Protein AF-A0A0N1IN33-F1 (afdb_monomer_lite)

InterPro domains:
  IPR000092 Polyprenyl synthetase-like [PF00348] (84-139)
  IPR008949 Isoprenoid synthase domain superfamily [G3DSA:1.10.600.10] (48-143)
  IPR008949 Isoprenoid synthase domain superfamily [SSF48576] (53-136)
  IPR039702 Farnesyl pyrophosphate synthase-like [PTHR11525] (53-140)

Organism: Papilio xuthus (NCBI:txid66420)

Structure (mmCIF, N/CA/C/O backbone):
data_AF-A0A0N1IN33-F1
#
_entry.id   AF-A0A0N1IN33-F1
#
loop_
_atom_site.group_PDB
_atom_site.id
_atom_site.type_symbol
_atom_site.label_atom_id
_atom_site.label_alt_id
_atom_site.label_comp_id
_atom_site.label_asym_id
_atom_site.label_entity_id
_atom_site.label_seq_id
_atom_site.pdbx_PDB_ins_code
_atom_site.Cartn_x
_atom_site.Cartn_y
_atom_site.Cartn_z
_atom_site.occupancy
_atom_site.B_iso_or_equiv
_atom_site.auth_seq_id
_atom_site.auth_comp_id
_atom_site.auth_asym_id
_atom_site.auth_atom_id
_atom_site.pdbx_PDB_model_num
ATOM 1 N N . MET A 1 1 ? 38.977 -28.117 71.610 1.00 34.47 1 MET A N 1
ATOM 2 C CA . MET A 1 1 ? 39.255 -28.627 70.255 1.00 34.47 1 MET A CA 1
ATOM 3 C C . MET A 1 1 ? 38.906 -27.525 69.266 1.00 34.47 1 MET A C 1
ATOM 5 O O . MET A 1 1 ? 37.732 -27.219 69.157 1.00 34.47 1 MET A O 1
ATOM 9 N N . ALA A 1 2 ? 39.938 -26.942 68.634 1.00 36.09 2 ALA A N 1
ATOM 10 C CA . ALA A 1 2 ? 39.907 -26.024 67.476 1.00 36.09 2 ALA A CA 1
ATOM 11 C C . ALA A 1 2 ? 39.124 -24.677 67.644 1.00 36.09 2 ALA A C 1
ATOM 13 O O . ALA A 1 2 ? 38.499 -24.480 68.678 1.00 36.09 2 ALA A O 1
ATOM 14 N N . PRO A 1 3 ? 39.279 -23.680 66.742 1.00 41.66 3 PRO A N 1
ATOM 15 C CA . PRO A 1 3 ? 40.017 -22.417 66.960 1.00 41.66 3 PRO A CA 1
ATOM 16 C C . PRO A 1 3 ? 39.089 -21.168 66.984 1.00 41.66 3 PRO A C 1
ATOM 18 O O . PRO A 1 3 ? 37.916 -21.269 66.648 1.00 41.66 3 PRO A O 1
ATOM 21 N N . ARG A 1 4 ? 39.478 -20.007 67.553 1.00 31.31 4 ARG A N 1
ATOM 22 C CA . ARG A 1 4 ? 40.171 -18.843 66.917 1.00 31.31 4 ARG A CA 1
ATOM 23 C C . ARG A 1 4 ? 39.672 -18.546 65.492 1.00 31.31 4 ARG A C 1
ATOM 25 O O . ARG A 1 4 ? 39.694 -19.434 64.656 1.00 31.31 4 ARG A O 1
ATOM 32 N N . LEU A 1 5 ? 39.173 -17.361 65.158 1.00 42.16 5 LEU A N 1
ATOM 33 C CA . LEU A 1 5 ? 39.830 -16.052 64.958 1.00 42.16 5 LEU A CA 1
ATOM 34 C C . LEU A 1 5 ? 38.696 -15.131 64.427 1.00 42.16 5 LEU A C 1
ATOM 36 O O . LEU A 1 5 ? 37.788 -15.637 63.781 1.00 42.16 5 LEU A O 1
ATOM 40 N N . ASP A 1 6 ? 38.643 -13.815 64.547 1.00 33.38 6 ASP A N 1
ATOM 41 C CA . ASP A 1 6 ? 39.402 -12.815 65.272 1.00 33.38 6 ASP A CA 1
ATOM 42 C C . ASP A 1 6 ? 38.531 -11.542 65.308 1.00 33.38 6 ASP A C 1
ATOM 44 O O . ASP A 1 6 ? 37.682 -11.339 64.442 1.00 33.38 6 ASP A O 1
ATOM 48 N N . GLN A 1 7 ? 38.771 -10.746 66.345 1.00 39.41 7 GLN A N 1
ATOM 49 C CA . GLN A 1 7 ? 38.707 -9.281 66.456 1.00 39.41 7 GLN A CA 1
ATOM 50 C C 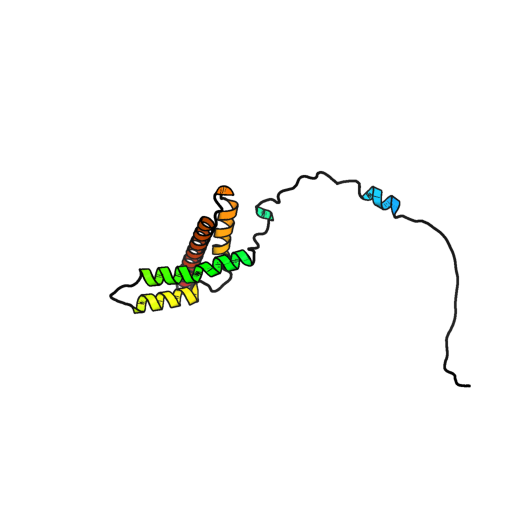. GLN A 1 7 ? 37.720 -8.469 65.592 1.00 39.41 7 GLN A C 1
ATOM 52 O O . GLN A 1 7 ? 37.784 -8.448 64.373 1.00 39.41 7 GLN A O 1
ATOM 57 N N . SER A 1 8 ? 36.780 -7.750 66.222 1.00 31.97 8 SER A N 1
ATOM 58 C CA . SER A 1 8 ? 36.942 -6.422 66.878 1.00 31.97 8 SER A CA 1
ATOM 59 C C . SER A 1 8 ? 36.476 -5.324 65.899 1.00 31.97 8 SER A C 1
ATOM 61 O O . SER A 1 8 ? 36.811 -5.371 64.728 1.00 31.97 8 SER A O 1
ATOM 63 N N . ALA A 1 9 ? 35.655 -4.335 66.249 1.00 30.50 9 ALA A N 1
ATOM 64 C CA . ALA A 1 9 ? 35.652 -3.572 67.485 1.00 30.50 9 ALA A CA 1
ATOM 65 C C . ALA A 1 9 ? 34.313 -2.835 67.725 1.00 30.50 9 ALA A C 1
ATOM 67 O O . ALA A 1 9 ? 33.642 -2.441 66.778 1.00 30.50 9 ALA A O 1
ATOM 68 N N . ASN A 1 10 ? 34.030 -2.605 69.018 1.00 27.67 10 ASN A N 1
ATOM 69 C CA . ASN A 1 10 ? 33.310 -1.481 69.656 1.00 27.67 10 ASN A CA 1
ATOM 70 C C . ASN A 1 10 ? 31.916 -1.062 69.132 1.00 27.67 10 ASN A C 1
ATOM 72 O O . ASN A 1 10 ? 31.782 -0.550 68.031 1.00 27.67 10 ASN A O 1
ATOM 76 N N . LYS A 1 11 ? 30.833 -1.305 69.903 1.00 30.52 11 LYS A N 1
ATOM 77 C CA . LYS A 1 11 ? 30.256 -0.445 70.990 1.00 30.52 11 LYS A CA 1
ATOM 78 C C . LYS A 1 11 ? 29.832 0.943 70.466 1.00 30.52 11 LYS A C 1
ATOM 80 O O . LYS A 1 11 ? 30.686 1.647 69.954 1.00 30.52 11 LYS A O 1
ATOM 85 N N . SER A 1 12 ? 28.607 1.471 70.607 1.00 27.78 12 SER A N 1
ATOM 86 C CA . SER A 1 12 ? 27.429 1.276 71.502 1.00 27.78 12 SER A CA 1
ATOM 87 C C . SER A 1 12 ? 26.426 2.449 71.202 1.00 27.78 12 SER A C 1
ATOM 89 O O . SER A 1 12 ? 26.821 3.314 70.422 1.00 27.78 12 SER A O 1
ATOM 91 N N . PRO A 1 13 ? 25.290 2.703 71.905 1.00 41.00 13 PRO A N 1
ATOM 92 C CA . PRO A 1 13 ? 24.120 1.874 72.285 1.00 41.00 13 PRO A CA 1
ATOM 93 C C . PRO A 1 13 ? 22.713 2.574 72.137 1.00 41.00 13 PRO A C 1
ATOM 95 O O . PRO A 1 13 ? 22.640 3.761 71.840 1.00 41.00 13 PRO A O 1
ATOM 98 N N . GLN A 1 14 ? 21.641 1.818 72.484 1.00 25.81 14 GLN A N 1
ATOM 99 C CA . GLN A 1 14 ? 20.327 2.191 73.111 1.00 25.81 14 GLN A CA 1
ATOM 100 C C . GLN A 1 14 ? 19.181 2.819 72.259 1.00 25.81 14 GLN A C 1
ATOM 102 O O . GLN A 1 14 ? 19.384 3.834 71.608 1.00 25.81 14 GLN A O 1
ATOM 107 N N . ASN A 1 15 ? 18.016 2.142 72.096 1.00 28.22 15 ASN A N 1
ATOM 108 C CA . ASN A 1 15 ? 16.780 2.091 72.952 1.00 28.22 15 ASN A CA 1
ATOM 109 C C . ASN A 1 15 ? 15.976 3.425 72.917 1.00 28.22 15 ASN A C 1
ATOM 111 O O . ASN A 1 15 ? 16.599 4.468 73.034 1.00 28.22 15 ASN A O 1
ATOM 115 N N . ASP A 1 16 ? 14.645 3.572 72.782 1.00 30.94 16 ASP A N 1
ATOM 116 C CA . ASP A 1 16 ? 13.439 2.732 72.930 1.00 30.94 16 ASP A CA 1
ATOM 117 C C . ASP A 1 16 ? 12.193 3.433 72.280 1.00 30.94 16 ASP A C 1
ATOM 119 O O . ASP A 1 16 ? 12.162 4.656 72.175 1.00 30.94 16 ASP A O 1
ATOM 123 N N . GLU A 1 17 ? 11.165 2.639 71.921 1.00 36.12 17 GLU A N 1
ATOM 124 C CA . GLU A 1 17 ? 9.692 2.850 72.061 1.00 36.12 17 GLU A CA 1
ATOM 125 C C . GLU A 1 17 ? 8.825 3.918 71.290 1.00 36.12 17 GLU A C 1
ATOM 127 O O . GLU A 1 17 ? 9.061 5.121 71.295 1.00 36.12 17 GLU A O 1
ATOM 132 N N . ILE A 1 18 ? 7.677 3.405 70.783 1.00 43.12 18 ILE A N 1
ATOM 133 C CA . ILE A 1 18 ? 6.299 3.965 70.600 1.00 43.12 18 ILE A CA 1
ATOM 134 C C . ILE A 1 18 ? 5.964 4.974 69.470 1.00 43.12 18 ILE A C 1
ATOM 136 O O . ILE A 1 18 ? 6.418 6.112 69.428 1.00 43.12 18 ILE A O 1
ATOM 140 N N . GLY A 1 19 ? 4.944 4.616 68.664 1.00 38.03 19 GLY A N 1
ATOM 141 C CA . GLY A 1 19 ? 3.979 5.582 68.109 1.00 38.03 19 GLY A CA 1
ATOM 142 C C . GLY A 1 19 ? 3.385 5.208 66.747 1.00 38.03 19 GLY A C 1
ATOM 143 O O . GLY A 1 19 ? 4.058 5.338 65.734 1.00 38.03 19 GLY A O 1
ATOM 144 N N . LEU A 1 20 ? 2.106 4.811 66.705 1.00 55.91 20 LEU A N 1
ATOM 145 C CA . LEU A 1 20 ? 1.280 4.629 65.497 1.00 55.91 20 LEU A CA 1
ATOM 146 C C . LEU A 1 20 ? 1.144 5.957 64.709 1.00 55.91 20 LEU A C 1
ATOM 148 O O . LEU A 1 20 ? 0.482 6.863 65.219 1.00 55.91 20 LEU A O 1
ATOM 152 N N . PRO A 1 21 ? 1.686 6.122 63.475 1.00 51.44 21 PRO A N 1
ATOM 153 C CA . PRO A 1 21 ? 1.626 7.422 62.813 1.00 51.44 21 PRO A CA 1
ATOM 154 C C . PRO A 1 21 ? 1.114 7.399 61.355 1.00 51.44 21 PRO A C 1
ATOM 156 O O . PRO A 1 21 ? 1.539 6.635 60.488 1.00 51.44 21 PRO A O 1
ATOM 159 N N . LYS A 1 22 ? 0.273 8.395 61.051 1.00 52.34 22 LYS A N 1
ATOM 160 C CA . LYS A 1 22 ? 0.189 9.125 59.765 1.00 52.34 22 LYS A CA 1
ATOM 161 C C . LYS A 1 22 ? -0.403 8.423 58.530 1.00 52.34 22 LYS A C 1
ATOM 163 O O . LYS A 1 22 ? -0.773 9.136 57.595 1.00 52.34 22 LYS A O 1
ATOM 168 N N . LYS A 1 23 ? -0.548 7.092 58.480 1.00 53.16 23 LYS A N 1
ATOM 169 C CA . LYS A 1 23 ? -1.107 6.415 57.282 1.00 53.16 23 LYS A CA 1
ATOM 170 C C . LYS A 1 23 ? -2.605 6.680 57.056 1.00 53.16 23 LYS A C 1
ATOM 172 O O . LYS A 1 23 ? -2.998 6.907 55.917 1.00 53.16 23 LYS A O 1
ATOM 177 N N . LEU A 1 24 ? -3.418 6.730 58.112 1.00 51.94 24 LEU A N 1
ATOM 178 C CA . LEU A 1 24 ? -4.875 6.922 57.998 1.00 51.94 24 LEU A CA 1
ATOM 179 C C . LEU A 1 24 ? -5.272 8.341 57.560 1.00 51.94 24 LEU A C 1
ATOM 181 O O . LEU A 1 24 ? -6.134 8.506 56.705 1.00 51.94 24 LEU A O 1
ATOM 185 N N . LEU A 1 25 ? -4.571 9.370 58.042 1.00 53.75 25 LEU A N 1
ATOM 186 C CA . LEU A 1 25 ? -4.815 10.762 57.635 1.00 53.75 25 LEU A CA 1
ATOM 187 C C . LEU A 1 25 ? -4.423 11.033 56.173 1.00 53.75 25 LEU A C 1
ATOM 189 O O . LEU A 1 25 ? -4.998 11.907 55.526 1.00 53.75 25 LEU A O 1
ATOM 193 N N . LYS A 1 26 ? -3.479 10.261 55.612 1.00 51.28 26 LYS A N 1
ATOM 194 C CA . LYS A 1 26 ? -3.148 10.360 54.184 1.00 51.28 26 LYS A CA 1
ATOM 195 C C . LYS A 1 26 ? -4.296 9.898 53.287 1.00 51.28 26 LYS A C 1
ATOM 197 O O . LYS A 1 26 ? -4.400 10.434 52.191 1.00 51.28 26 LYS A O 1
ATOM 202 N N . LEU A 1 27 ? -5.173 8.996 53.739 1.00 55.56 27 LEU A N 1
ATOM 203 C CA . LEU A 1 27 ? -6.301 8.508 52.935 1.00 55.56 27 LEU A CA 1
ATOM 204 C C . LEU A 1 27 ? -7.388 9.573 52.720 1.00 55.56 27 LEU A C 1
ATOM 206 O O . LEU A 1 27 ? -7.991 9.606 51.655 1.00 55.56 27 LEU A O 1
ATOM 210 N N . GLN A 1 28 ? -7.579 10.523 53.644 1.00 49.72 28 GLN A N 1
ATOM 211 C CA . GLN A 1 28 ? -8.505 11.644 53.410 1.00 49.72 28 GLN A CA 1
ATOM 212 C C . GLN A 1 28 ? -8.010 12.626 52.338 1.00 49.72 28 GLN A C 1
ATOM 214 O O . GLN A 1 28 ? -8.819 13.268 51.668 1.00 49.72 28 GLN A O 1
ATOM 219 N N . LYS A 1 29 ? -6.690 12.713 52.115 1.00 51.66 29 LYS A N 1
ATOM 220 C CA . LYS A 1 29 ? -6.122 13.518 51.021 1.00 51.66 29 LYS A CA 1
ATOM 221 C C . LYS A 1 29 ? -6.399 12.906 49.637 1.00 51.66 29 LYS A C 1
ATOM 223 O O . LYS A 1 29 ? -6.259 13.608 48.644 1.00 51.66 29 LYS A O 1
ATOM 228 N N . TYR A 1 30 ? -6.837 11.643 49.584 1.00 52.75 30 TYR A N 1
ATOM 229 C CA . TYR A 1 30 ? -7.236 10.937 48.361 1.00 52.75 30 TYR A CA 1
ATOM 230 C C . TYR A 1 30 ? -8.718 11.113 47.984 1.00 52.75 30 TYR A C 1
ATOM 232 O O . TYR A 1 30 ? -9.143 10.557 46.979 1.00 52.75 30 TYR A O 1
ATOM 240 N N . HIS A 1 31 ? -9.511 11.896 48.729 1.00 50.78 31 HIS A N 1
ATOM 241 C CA . HIS A 1 31 ? -10.956 12.018 48.474 1.00 50.78 31 HIS A CA 1
ATOM 242 C C . HIS A 1 31 ? -11.403 13.366 47.874 1.00 50.78 31 HIS A C 1
ATOM 244 O O . HIS A 1 31 ? -12.576 13.736 47.947 1.00 50.78 31 HIS A O 1
ATOM 250 N N . ARG A 1 32 ? -10.493 14.126 47.256 1.00 55.03 32 ARG A N 1
ATOM 251 C CA . ARG A 1 32 ? -10.864 15.275 46.416 1.00 55.03 32 ARG A CA 1
ATOM 252 C C . ARG A 1 32 ? -10.287 15.084 45.017 1.00 55.03 32 ARG A C 1
ATOM 254 O O . ARG A 1 32 ? -9.080 14.946 44.878 1.00 55.03 32 ARG A O 1
ATOM 261 N N . PHE A 1 33 ? -11.186 15.100 44.029 1.00 56.00 33 PHE A N 1
ATOM 262 C CA . PHE A 1 33 ? -10.986 14.927 42.581 1.00 56.00 33 PHE A CA 1
ATOM 263 C C . PHE A 1 33 ? -11.021 13.491 42.028 1.00 56.00 33 PHE A C 1
ATOM 265 O O . PHE A 1 33 ? -10.323 13.167 41.076 1.00 56.00 33 PHE A O 1
ATOM 272 N N . LEU A 1 34 ? -11.938 12.659 42.528 1.00 55.56 34 LEU A N 1
ATOM 273 C CA . LEU A 1 34 ? -12.619 11.674 41.678 1.00 55.56 34 LEU A CA 1
ATOM 274 C C . LEU A 1 34 ? -13.857 12.335 41.057 1.00 55.56 34 LEU A C 1
ATOM 276 O O . LEU A 1 34 ? -14.992 12.017 41.401 1.00 55.56 34 LEU A O 1
ATOM 280 N N . SER A 1 35 ? -13.636 13.299 40.162 1.00 50.34 35 SER A N 1
ATOM 281 C CA . SER A 1 35 ? -14.697 13.735 39.256 1.00 50.34 35 SER A CA 1
ATOM 282 C C . SER A 1 35 ? -14.765 12.733 38.105 1.00 50.34 35 SER A C 1
ATOM 284 O O . SER A 1 35 ? -13.936 12.772 37.202 1.00 50.34 35 SER A O 1
ATOM 286 N N . THR A 1 36 ? -15.762 11.842 38.164 1.00 51.62 36 THR A N 1
ATOM 287 C CA . THR A 1 36 ? -16.446 11.218 37.007 1.00 51.62 36 THR A CA 1
ATOM 288 C C . THR A 1 36 ? -15.539 10.437 36.036 1.00 51.62 36 THR A C 1
ATOM 290 O O . THR A 1 36 ? -15.011 11.002 35.086 1.00 51.62 36 THR A O 1
ATOM 293 N N . LEU A 1 37 ? -15.306 9.125 36.167 1.00 47.59 37 LEU A N 1
ATOM 294 C CA . LEU A 1 37 ? -16.203 8.033 35.718 1.00 47.59 37 LEU A CA 1
ATOM 295 C C . LEU A 1 37 ? -17.042 8.299 34.447 1.00 47.59 37 LEU A C 1
ATOM 297 O O . LEU A 1 37 ? -18.080 7.680 34.242 1.00 47.59 37 LEU A O 1
ATOM 301 N N . THR A 1 38 ? -16.577 9.159 33.545 1.00 50.53 38 THR A N 1
ATOM 302 C CA . THR A 1 38 ? -16.896 8.988 32.125 1.00 50.53 38 THR A CA 1
ATOM 303 C C . THR A 1 38 ? -15.850 8.035 31.549 1.00 50.53 38 THR A C 1
ATOM 305 O O . THR A 1 38 ? -14.658 8.253 31.783 1.00 50.53 38 THR A O 1
ATOM 308 N N . PRO A 1 39 ? -16.214 6.983 30.793 1.00 48.03 39 PRO A N 1
ATOM 309 C CA . PRO A 1 39 ? -15.281 6.444 29.822 1.00 48.03 39 PRO A CA 1
ATOM 310 C C . PRO A 1 39 ? -15.039 7.582 28.831 1.00 48.03 39 PRO A C 1
ATOM 312 O O . PRO A 1 39 ? -15.774 7.742 27.860 1.00 48.03 39 PRO A O 1
ATOM 315 N N . GLN A 1 40 ? -14.057 8.442 29.116 1.00 48.00 40 GLN A N 1
ATOM 316 C CA . GLN A 1 40 ? -13.525 9.362 28.130 1.00 48.00 40 GLN A CA 1
ATOM 317 C C . GLN A 1 40 ? -12.912 8.473 27.062 1.00 48.00 40 GLN A C 1
ATOM 319 O O . GLN A 1 40 ? -11.769 8.025 27.143 1.00 48.00 40 GLN A O 1
ATOM 324 N N . GLN A 1 41 ? -13.735 8.154 26.073 1.00 51.38 41 GLN A N 1
ATOM 325 C CA . GLN A 1 41 ? -13.295 7.732 24.770 1.00 51.38 41 GLN A CA 1
ATOM 326 C C . GLN A 1 41 ? -12.260 8.782 24.369 1.00 51.38 41 GLN A C 1
ATOM 328 O O . GLN A 1 41 ? -12.618 9.935 24.133 1.00 51.38 41 GLN A O 1
ATOM 333 N N . MET A 1 42 ? -10.972 8.421 24.460 1.00 48.50 42 MET A N 1
ATOM 334 C CA . MET A 1 42 ? -9.886 9.362 24.191 1.00 48.50 42 MET A CA 1
ATOM 335 C C . MET A 1 42 ? -10.203 10.101 22.889 1.00 48.50 42 MET A C 1
ATOM 337 O O . MET A 1 42 ? -10.600 9.419 21.932 1.00 48.50 42 MET A O 1
ATOM 341 N N . PRO A 1 43 ? -10.046 11.439 22.838 1.00 53.78 43 PRO A N 1
ATOM 342 C CA . PRO A 1 43 ? -10.253 12.192 21.611 1.00 53.78 43 PRO A CA 1
ATOM 343 C C . PRO A 1 43 ? -9.535 11.477 20.471 1.00 53.78 43 PRO A C 1
ATOM 345 O O . PRO A 1 43 ? -8.397 11.038 20.645 1.00 53.78 43 PRO A O 1
ATOM 348 N N . LEU A 1 44 ? -10.190 11.327 19.320 1.00 56.19 44 LEU A N 1
ATOM 349 C CA . LEU A 1 44 ? -9.648 10.615 18.155 1.00 56.19 44 LEU A CA 1
ATOM 350 C C . LEU A 1 44 ? -8.212 11.068 17.809 1.00 56.19 44 LEU A C 1
ATOM 352 O O . LEU A 1 44 ? -7.383 10.245 17.438 1.00 56.19 44 LEU A O 1
ATOM 356 N N . ALA A 1 45 ? -7.894 12.346 18.043 1.00 53.19 45 ALA A N 1
ATOM 357 C CA . ALA A 1 45 ? -6.566 12.938 17.864 1.00 53.19 45 ALA A CA 1
ATOM 358 C C . ALA A 1 45 ? -5.495 12.482 18.884 1.00 53.19 45 ALA A C 1
ATOM 360 O O . ALA A 1 45 ? -4.305 12.518 18.583 1.00 53.19 45 ALA A O 1
ATOM 361 N N . ALA A 1 46 ? -5.894 12.046 20.082 1.00 52.56 46 ALA A N 1
ATOM 362 C CA . ALA A 1 46 ? -5.007 11.631 21.174 1.00 52.56 46 ALA A CA 1
ATOM 363 C C . ALA A 1 46 ? -4.743 10.113 21.211 1.00 52.56 46 ALA A C 1
ATOM 365 O O . ALA A 1 46 ? -3.859 9.666 21.938 1.00 52.56 46 ALA A O 1
ATOM 366 N N . ARG A 1 47 ? -5.460 9.311 20.407 1.00 59.62 47 ARG A N 1
ATOM 367 C CA . ARG A 1 47 ? -5.340 7.835 20.360 1.00 59.62 47 ARG A CA 1
ATOM 368 C C . ARG A 1 47 ? -4.024 7.302 19.778 1.00 59.62 47 ARG A C 1
ATOM 370 O O . ARG A 1 47 ? -3.852 6.095 19.671 1.00 59.62 47 ARG A O 1
ATOM 377 N N . GLY A 1 48 ? -3.075 8.183 19.480 1.00 54.91 48 GLY A N 1
ATOM 378 C CA . GLY A 1 48 ? -1.769 7.818 18.963 1.00 54.91 48 GLY A CA 1
ATOM 379 C C . GLY A 1 48 ? -1.830 7.572 17.463 1.00 54.91 48 GLY A C 1
ATOM 380 O O . GLY A 1 48 ? -2.354 6.572 16.991 1.00 54.91 48 GLY A O 1
ATOM 381 N N . LEU A 1 49 ? -1.159 8.439 16.711 1.00 56.72 49 LEU A N 1
ATOM 382 C CA . LEU A 1 49 ? -0.766 8.216 15.313 1.00 56.72 49 LEU A CA 1
ATOM 383 C C . LEU A 1 49 ? 0.222 7.034 15.157 1.00 56.72 49 LEU A C 1
ATOM 385 O O . LEU A 1 49 ? 0.845 6.861 14.111 1.00 56.72 49 LEU A O 1
ATOM 389 N N . ALA A 1 50 ? 0.421 6.245 16.215 1.00 62.28 50 ALA A N 1
ATOM 390 C CA . ALA A 1 50 ? 1.282 5.085 16.230 1.00 62.28 50 ALA A CA 1
ATOM 391 C C . ALA A 1 50 ? 0.572 3.950 15.494 1.00 62.28 50 ALA A C 1
ATOM 393 O O . ALA A 1 50 ? -0.250 3.222 16.048 1.00 62.28 50 ALA A O 1
ATOM 394 N N . VAL A 1 51 ? 0.910 3.811 14.218 1.00 70.56 51 VAL A N 1
ATOM 395 C CA . VAL A 1 51 ? 0.529 2.659 13.407 1.00 70.56 51 VAL A CA 1
ATOM 396 C C . VAL A 1 51 ? 0.995 1.396 14.130 1.00 70.56 51 VAL A C 1
ATOM 398 O O . VAL A 1 51 ? 2.180 1.258 14.451 1.00 70.56 51 VAL A O 1
ATOM 401 N N . SER A 1 52 ? 0.072 0.473 14.408 1.00 82.94 52 SER A N 1
ATOM 402 C CA . SER A 1 52 ? 0.442 -0.791 15.040 1.00 82.94 52 SER A CA 1
ATOM 403 C C . SER A 1 52 ? 1.356 -1.600 14.115 1.00 82.94 52 SER A C 1
ATOM 405 O O . SER A 1 52 ? 1.311 -1.480 12.886 1.00 82.94 52 SER A O 1
ATOM 407 N N . LYS A 1 53 ? 2.196 -2.464 14.693 1.00 83.88 53 LYS A N 1
ATOM 408 C CA . LYS A 1 53 ? 3.080 -3.326 13.893 1.00 83.88 53 LYS A CA 1
ATOM 409 C C . LYS A 1 53 ? 2.289 -4.213 12.925 1.00 83.88 53 LYS A C 1
ATOM 411 O O . LYS 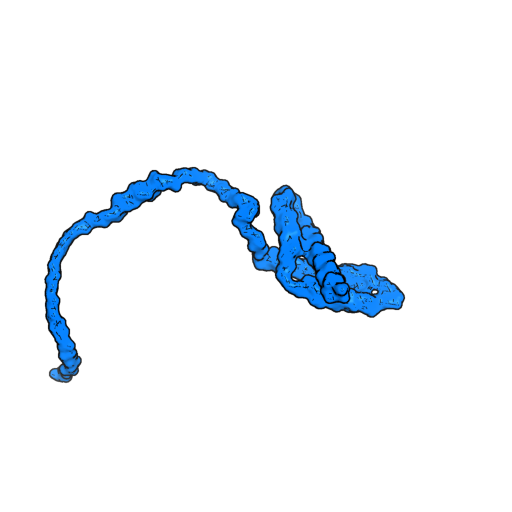A 1 53 ? 2.773 -4.482 11.832 1.00 83.88 53 LYS A O 1
ATOM 416 N N . ASP A 1 54 ? 1.079 -4.622 13.300 1.00 86.38 54 ASP A N 1
ATOM 417 C CA . ASP A 1 54 ? 0.201 -5.435 12.454 1.00 86.38 54 ASP A CA 1
ATOM 418 C C . ASP A 1 54 ? -0.327 -4.649 11.259 1.00 86.38 54 ASP A C 1
ATOM 420 O O . ASP A 1 54 ? -0.267 -5.139 10.138 1.00 86.38 54 ASP A O 1
ATOM 424 N N . GLN A 1 55 ? -0.725 -3.394 11.468 1.00 85.12 55 GLN A N 1
ATOM 425 C CA . GLN A 1 55 ? -1.159 -2.508 10.387 1.00 85.12 55 GLN A CA 1
ATOM 426 C C . GLN A 1 55 ? -0.036 -2.218 9.392 1.00 85.12 55 GLN A C 1
ATOM 428 O O . GLN A 1 55 ? -0.243 -2.230 8.182 1.00 85.12 55 GLN A O 1
ATOM 433 N N . SER A 1 56 ? 1.186 -2.030 9.892 1.00 87.44 56 SER A N 1
ATOM 434 C CA . SER A 1 56 ? 2.356 -1.889 9.026 1.00 87.44 56 SER A CA 1
ATOM 435 C C . SER A 1 56 ? 2.631 -3.161 8.214 1.00 87.44 56 SER A C 1
ATOM 437 O O . SER A 1 56 ? 2.953 -3.066 7.030 1.00 87.44 56 SER A O 1
ATOM 439 N N . ARG A 1 57 ? 2.479 -4.348 8.818 1.00 89.75 57 ARG A N 1
ATOM 440 C CA . ARG A 1 57 ? 2.634 -5.636 8.123 1.00 89.75 57 ARG A CA 1
ATOM 441 C C . ARG A 1 57 ? 1.581 -5.837 7.039 1.00 89.75 57 ARG A C 1
ATOM 443 O O . ARG A 1 57 ? 1.943 -6.191 5.924 1.00 89.75 57 ARG A O 1
ATOM 450 N N . GLU A 1 58 ? 0.317 -5.584 7.355 1.00 89.44 58 GLU A N 1
ATOM 451 C CA . GLU A 1 58 ? -0.814 -5.700 6.429 1.00 89.44 58 GLU A CA 1
ATOM 452 C C . GLU A 1 58 ? -0.648 -4.761 5.226 1.00 89.44 58 GLU A C 1
ATOM 454 O O . GLU A 1 58 ? -0.781 -5.175 4.073 1.00 89.44 58 GLU A O 1
ATOM 459 N N . PHE A 1 59 ? -0.228 -3.521 5.485 1.00 90.38 59 PHE A N 1
ATOM 460 C CA . PHE A 1 59 ? 0.113 -2.567 4.436 1.00 90.38 59 PHE A CA 1
ATOM 461 C C . PHE A 1 59 ? 1.254 -3.087 3.549 1.00 90.38 59 PHE A C 1
ATOM 463 O O . PHE A 1 59 ? 1.126 -3.111 2.328 1.00 90.38 59 PHE A O 1
ATOM 470 N N . MET A 1 60 ? 2.353 -3.570 4.140 1.00 91.50 60 MET A N 1
ATOM 471 C CA . MET A 1 60 ? 3.486 -4.136 3.392 1.00 91.50 60 MET A CA 1
ATOM 472 C C . MET A 1 60 ? 3.121 -5.385 2.584 1.00 91.50 60 MET A C 1
ATOM 474 O O . MET A 1 60 ? 3.669 -5.572 1.499 1.00 91.50 60 MET A O 1
ATOM 478 N N . ALA A 1 61 ? 2.191 -6.205 3.073 1.00 92.31 61 ALA A N 1
ATOM 479 C CA . ALA A 1 61 ? 1.740 -7.412 2.388 1.00 92.31 61 ALA A CA 1
ATOM 480 C C . ALA A 1 61 ? 1.006 -7.112 1.072 1.00 92.31 61 ALA A C 1
ATOM 482 O O . ALA A 1 61 ? 1.065 -7.926 0.159 1.00 92.31 61 ALA A O 1
ATOM 483 N N . CYS A 1 62 ? 0.390 -5.933 0.936 1.00 92.00 62 CYS A N 1
ATOM 484 C CA . CYS A 1 62 ? -0.292 -5.531 -0.298 1.00 92.00 62 CYS A CA 1
ATOM 485 C C . CYS A 1 62 ? 0.687 -5.145 -1.424 1.00 92.00 62 CYS A C 1
ATOM 487 O O . CYS A 1 62 ? 0.343 -5.196 -2.603 1.00 92.00 62 CYS A O 1
ATOM 489 N N . PHE A 1 63 ? 1.918 -4.738 -1.093 1.00 92.12 63 PHE A N 1
ATOM 490 C CA . PHE A 1 63 ? 2.851 -4.181 -2.077 1.00 92.12 63 PHE A CA 1
ATOM 491 C C . PHE A 1 63 ? 3.265 -5.160 -3.192 1.00 92.12 63 PHE A C 1
ATOM 493 O O . PHE A 1 63 ? 3.229 -4.761 -4.359 1.00 92.12 63 PHE A O 1
ATOM 500 N N . PRO A 1 64 ? 3.637 -6.425 -2.902 1.00 91.94 64 PRO A N 1
ATOM 501 C CA . PRO A 1 64 ? 3.986 -7.389 -3.944 1.00 91.94 64 PRO A CA 1
ATOM 502 C C . PRO A 1 64 ? 2.844 -7.639 -4.933 1.00 91.94 64 PRO A C 1
ATOM 504 O O . PRO A 1 64 ? 3.098 -7.797 -6.129 1.00 91.94 64 PRO A O 1
ATOM 507 N N . ASP A 1 65 ? 1.600 -7.639 -4.448 1.00 91.69 65 ASP A N 1
ATOM 508 C CA . ASP A 1 65 ? 0.414 -7.814 -5.285 1.00 91.69 65 ASP A CA 1
ATOM 509 C C . ASP A 1 65 ? 0.249 -6.639 -6.252 1.00 91.69 65 ASP A C 1
ATOM 511 O O . ASP A 1 65 ? 0.128 -6.849 -7.458 1.00 91.69 65 ASP A O 1
ATOM 515 N N . ILE A 1 66 ? 0.398 -5.408 -5.758 1.00 91.12 66 ILE A N 1
ATOM 516 C CA . ILE A 1 66 ? 0.339 -4.195 -6.585 1.00 91.12 66 ILE A CA 1
ATOM 517 C C . ILE A 1 66 ? 1.439 -4.199 -7.657 1.00 91.12 66 ILE A C 1
ATOM 519 O O . ILE A 1 66 ? 1.170 -3.926 -8.827 1.00 91.12 66 ILE A O 1
ATOM 523 N N . VAL A 1 67 ? 2.684 -4.536 -7.295 1.00 90.38 67 VAL A N 1
ATOM 524 C CA . VAL A 1 67 ? 3.795 -4.614 -8.265 1.00 90.38 67 VAL A CA 1
ATOM 525 C C . VAL A 1 67 ? 3.495 -5.653 -9.344 1.00 90.38 67 VAL A C 1
ATOM 527 O O . VAL A 1 67 ? 3.737 -5.411 -10.531 1.00 90.38 67 VAL A O 1
ATOM 530 N N . ARG A 1 68 ? 2.949 -6.807 -8.958 1.00 90.31 68 ARG A N 1
ATOM 531 C CA . ARG A 1 68 ? 2.565 -7.859 -9.899 1.00 90.31 68 ARG A CA 1
ATOM 532 C C . ARG A 1 68 ? 1.457 -7.392 -10.841 1.00 90.31 68 ARG A C 1
ATOM 534 O O . ARG A 1 68 ? 1.544 -7.661 -12.036 1.00 90.31 68 ARG A O 1
ATOM 541 N N . ASP A 1 69 ? 0.451 -6.693 -10.341 1.00 89.25 69 ASP A N 1
ATOM 542 C CA . ASP A 1 69 ? -0.698 -6.287 -11.151 1.00 89.25 69 ASP A CA 1
ATOM 543 C C . ASP A 1 69 ? -0.322 -5.174 -12.142 1.00 89.25 69 ASP A C 1
ATOM 545 O O . ASP A 1 69 ? -0.675 -5.250 -13.323 1.00 89.25 69 ASP A O 1
ATOM 549 N N . LEU A 1 70 ? 0.514 -4.218 -11.723 1.00 86.25 70 LEU A N 1
ATOM 550 C CA . LEU A 1 70 ? 1.067 -3.187 -12.611 1.00 86.25 70 LEU A CA 1
ATOM 551 C C . LEU A 1 70 ? 1.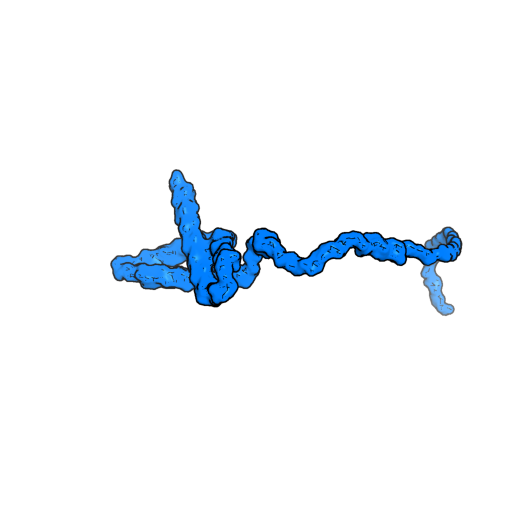957 -3.785 -13.712 1.00 86.25 70 LEU A C 1
ATOM 553 O O . LEU A 1 70 ? 1.893 -3.375 -14.871 1.00 86.25 70 LEU A O 1
ATOM 557 N N . THR A 1 71 ? 2.769 -4.788 -13.373 1.00 84.38 71 THR A N 1
ATOM 558 C CA . THR A 1 71 ? 3.709 -5.409 -14.324 1.00 84.38 71 THR A CA 1
ATOM 559 C C . THR A 1 71 ? 3.047 -6.432 -15.246 1.00 84.38 71 THR A C 1
ATOM 561 O O . THR A 1 71 ? 3.514 -6.623 -16.368 1.00 84.38 71 THR A O 1
ATOM 564 N N . LYS A 1 72 ? 1.943 -7.062 -14.823 1.00 81.81 72 LYS A N 1
ATOM 565 C CA . LYS A 1 72 ? 1.125 -7.942 -15.674 1.00 81.81 72 LYS A CA 1
ATOM 566 C C . LYS A 1 72 ? 0.263 -7.164 -16.664 1.00 81.81 72 LYS A C 1
ATOM 568 O O . LYS A 1 72 ? 0.135 -7.605 -17.803 1.00 81.81 72 LYS A O 1
ATOM 573 N N . THR A 1 73 ? -0.314 -6.043 -16.234 1.00 66.25 73 THR A N 1
ATOM 574 C CA . THR A 1 73 ? -1.199 -5.216 -17.073 1.00 66.25 73 THR A CA 1
ATOM 575 C C . THR A 1 73 ? -0.412 -4.514 -18.181 1.00 66.25 73 THR A C 1
ATOM 577 O O . THR A 1 73 ? -0.873 -4.432 -19.313 1.00 66.25 73 THR A O 1
ATOM 580 N N . GLY A 1 74 ? 0.824 -4.097 -17.891 1.00 57.00 74 GLY A N 1
ATOM 581 C CA . GLY A 1 74 ? 1.741 -3.482 -18.853 1.00 57.00 74 GLY A CA 1
ATOM 582 C C . GLY A 1 74 ? 2.529 -4.470 -19.716 1.00 57.00 74 GLY A C 1
ATOM 583 O O . GLY A 1 74 ? 3.675 -4.167 -20.051 1.00 57.00 74 GLY A O 1
ATOM 584 N N . LYS A 1 75 ? 1.983 -5.650 -20.056 1.00 60.97 75 LYS A N 1
ATOM 585 C CA . LYS A 1 75 ? 2.565 -6.514 -21.100 1.00 60.97 75 LYS A CA 1
ATOM 586 C C . LYS A 1 75 ? 2.373 -5.842 -22.460 1.00 60.97 75 LYS A C 1
ATOM 588 O O . LYS A 1 75 ? 1.530 -6.239 -23.258 1.00 60.97 75 LYS A O 1
ATOM 593 N N . HIS A 1 76 ? 3.154 -4.800 -22.707 1.00 59.66 76 HIS A N 1
ATOM 594 C CA . HIS A 1 76 ? 3.329 -4.260 -24.039 1.00 59.66 76 HIS A CA 1
ATOM 595 C C . HIS A 1 76 ? 4.019 -5.349 -24.854 1.00 59.66 76 HIS A C 1
ATOM 597 O O . HIS A 1 76 ? 5.163 -5.705 -24.572 1.00 59.66 76 HIS A O 1
ATOM 603 N N . ILE A 1 77 ? 3.289 -5.913 -25.817 1.00 60.44 77 ILE A N 1
ATOM 604 C CA . ILE A 1 77 ? 3.773 -6.969 -26.720 1.00 60.44 77 ILE A CA 1
ATOM 605 C C . ILE A 1 77 ? 5.065 -6.512 -27.423 1.00 60.44 77 ILE A C 1
ATOM 607 O O . ILE A 1 77 ? 5.929 -7.329 -27.726 1.00 60.44 77 ILE A O 1
ATOM 611 N N . ASP A 1 78 ? 5.228 -5.197 -27.565 1.00 61.84 78 ASP A N 1
ATOM 612 C CA . ASP A 1 78 ? 6.332 -4.561 -28.270 1.00 61.84 78 ASP A CA 1
ATOM 613 C C . ASP A 1 78 ? 7.615 -4.411 -27.428 1.00 61.84 78 ASP A C 1
ATOM 615 O O . ASP A 1 78 ? 8.702 -4.349 -27.998 1.00 61.84 78 ASP A O 1
ATOM 619 N N . VAL A 1 79 ? 7.536 -4.357 -26.084 1.00 69.12 79 VAL A N 1
ATOM 620 C CA . VAL A 1 79 ? 8.717 -4.163 -25.208 1.00 69.12 79 VAL A CA 1
ATOM 621 C C . VAL A 1 79 ? 8.572 -4.919 -23.872 1.00 69.12 79 VAL A C 1
ATOM 623 O O . VAL A 1 79 ? 8.229 -4.323 -22.844 1.00 69.12 79 VAL A O 1
ATOM 626 N N . PRO A 1 80 ? 8.887 -6.227 -23.828 1.00 71.62 80 PRO A N 1
ATOM 627 C CA . PRO A 1 80 ? 8.797 -7.025 -22.599 1.00 71.62 80 PRO A CA 1
ATOM 628 C C . PRO A 1 80 ? 9.749 -6.552 -21.480 1.00 71.62 80 PRO A C 1
ATOM 630 O O . PRO A 1 80 ? 9.533 -6.806 -20.291 1.00 71.62 80 PRO A O 1
ATOM 633 N N . GLU A 1 81 ? 10.802 -5.826 -21.840 1.00 79.94 81 GLU A N 1
ATOM 634 C CA . GLU A 1 81 ? 11.806 -5.276 -20.933 1.00 79.94 81 GLU A CA 1
ATOM 635 C C . GLU A 1 81 ? 11.257 -4.097 -20.125 1.00 79.94 81 GLU A C 1
ATOM 637 O O . GLU A 1 81 ? 11.695 -3.887 -18.992 1.00 79.94 81 GLU A O 1
ATOM 642 N N . ALA A 1 82 ? 10.263 -3.373 -20.650 1.00 81.25 82 ALA A N 1
ATOM 643 C CA . ALA A 1 82 ? 9.653 -2.235 -19.969 1.00 81.25 82 ALA A CA 1
ATOM 644 C C . ALA A 1 82 ? 9.004 -2.666 -18.647 1.00 81.25 82 ALA A C 1
ATOM 646 O O . ALA A 1 82 ? 9.242 -2.049 -17.607 1.00 81.25 82 ALA A O 1
ATOM 647 N N . SER A 1 83 ? 8.270 -3.785 -18.643 1.00 81.44 83 SER A N 1
ATOM 648 C CA . SER A 1 83 ? 7.641 -4.321 -17.430 1.00 81.44 83 SER A CA 1
ATOM 649 C C . SER A 1 83 ? 8.688 -4.766 -16.399 1.00 81.44 83 SER A C 1
ATOM 651 O O . SER A 1 83 ? 8.505 -4.553 -15.199 1.00 81.44 83 SER A O 1
ATOM 653 N N . LYS A 1 84 ? 9.823 -5.331 -16.845 1.00 85.19 84 LYS A N 1
ATOM 654 C CA . LYS A 1 84 ? 10.943 -5.706 -15.957 1.00 85.19 84 LYS A CA 1
ATOM 655 C C . LYS A 1 84 ? 11.584 -4.473 -15.316 1.00 85.19 84 LYS A C 1
ATOM 657 O O . LYS A 1 84 ? 11.877 -4.486 -14.120 1.00 85.19 84 LYS A O 1
ATOM 662 N N . TRP A 1 85 ? 11.804 -3.414 -16.094 1.00 87.69 85 TRP A N 1
ATOM 663 C CA . TRP A 1 85 ? 12.355 -2.157 -15.588 1.00 87.69 85 TRP A CA 1
ATOM 664 C C . TRP A 1 85 ? 11.397 -1.451 -14.631 1.00 87.69 85 TRP A C 1
ATOM 666 O O . TRP A 1 85 ? 11.832 -1.012 -13.567 1.00 87.69 85 TRP A O 1
ATOM 676 N N . LEU A 1 86 ? 10.098 -1.432 -14.939 1.00 86.69 86 LEU A N 1
ATOM 677 C CA . LEU A 1 86 ? 9.070 -0.904 -14.043 1.00 86.69 86 LEU A CA 1
ATOM 678 C C . LEU A 1 86 ? 9.059 -1.648 -12.700 1.00 86.69 86 LEU A C 1
ATOM 680 O O . LEU A 1 86 ? 9.064 -1.016 -11.645 1.00 86.69 86 LEU A O 1
ATOM 684 N N . ALA A 1 87 ? 9.130 -2.984 -12.723 1.00 88.31 87 ALA A N 1
ATOM 685 C CA . ALA A 1 87 ? 9.200 -3.793 -11.508 1.00 88.31 87 ALA A CA 1
ATOM 686 C C . ALA A 1 87 ? 10.409 -3.421 -10.636 1.00 88.31 87 ALA A C 1
ATOM 688 O O . ALA A 1 87 ? 10.273 -3.295 -9.417 1.00 88.31 87 ALA A O 1
ATOM 689 N N . LYS A 1 88 ? 11.585 -3.239 -11.253 1.00 89.56 88 LYS A N 1
ATOM 690 C CA . LYS A 1 88 ? 12.813 -2.826 -10.555 1.00 89.56 88 LYS A CA 1
ATOM 691 C C . LYS A 1 88 ? 12.679 -1.421 -9.969 1.00 89.56 88 LYS A C 1
ATOM 693 O O . LYS A 1 88 ? 13.029 -1.213 -8.810 1.00 89.56 88 LYS A O 1
ATOM 698 N N . LEU A 1 89 ? 12.142 -0.478 -10.743 1.00 88.88 89 LEU A N 1
ATOM 699 C CA . LEU A 1 89 ? 11.956 0.909 -10.320 1.00 88.88 89 LEU A CA 1
ATOM 700 C C . LEU A 1 89 ? 11.017 1.003 -9.113 1.00 88.88 89 LEU A C 1
ATOM 702 O O . LEU A 1 89 ? 11.342 1.693 -8.144 1.00 88.88 89 LEU A O 1
ATOM 706 N N . LEU A 1 90 ? 9.894 0.280 -9.140 1.00 88.88 90 LEU A N 1
ATOM 707 C CA . LEU A 1 90 ? 8.941 0.248 -8.030 1.00 88.88 90 LEU A CA 1
ATOM 708 C C . LEU A 1 90 ? 9.562 -0.374 -6.776 1.00 88.88 90 LEU A C 1
ATOM 710 O O . LEU A 1 90 ? 9.504 0.228 -5.707 1.00 88.88 90 LEU A O 1
ATOM 714 N N . GLN A 1 91 ? 10.201 -1.539 -6.903 1.00 90.06 91 GLN A N 1
ATOM 715 C CA . GLN A 1 91 ? 10.817 -2.237 -5.769 1.00 90.06 91 GLN A CA 1
ATOM 716 C C . GLN A 1 91 ? 11.968 -1.455 -5.131 1.00 90.06 91 GLN A C 1
ATOM 718 O O . GLN A 1 91 ? 12.173 -1.564 -3.927 1.00 90.06 91 GLN A O 1
ATOM 723 N N . TYR A 1 92 ? 12.701 -0.661 -5.910 1.00 88.62 92 TYR A N 1
ATOM 724 C CA . TYR A 1 92 ? 13.812 0.134 -5.393 1.00 88.62 92 TYR A CA 1
ATOM 725 C C . TYR A 1 92 ? 13.353 1.433 -4.714 1.00 88.62 92 TYR A C 1
ATOM 727 O O . TYR A 1 92 ? 13.868 1.806 -3.662 1.00 88.62 92 TYR A O 1
ATOM 735 N N . ASN A 1 93 ? 12.385 2.143 -5.303 1.00 85.94 93 ASN A N 1
ATOM 736 C CA . ASN A 1 93 ? 12.043 3.498 -4.859 1.00 85.94 93 ASN A CA 1
ATOM 737 C C . ASN A 1 93 ? 10.898 3.540 -3.839 1.00 85.94 93 ASN A C 1
ATOM 739 O O . ASN A 1 93 ? 10.899 4.385 -2.937 1.00 85.94 93 ASN A O 1
ATOM 743 N N . VAL A 1 94 ? 9.907 2.657 -3.984 1.00 83.94 94 VAL A N 1
ATOM 744 C CA . VAL A 1 94 ? 8.612 2.762 -3.293 1.00 83.94 94 VAL A CA 1
ATOM 745 C C . VAL A 1 94 ? 8.628 2.192 -1.870 1.00 83.94 94 VAL A C 1
ATOM 747 O O . VAL A 1 94 ? 8.255 2.923 -0.949 1.00 83.94 94 VAL A O 1
ATOM 750 N N . PRO A 1 95 ? 9.104 0.958 -1.611 1.00 84.06 95 PRO A N 1
ATOM 751 C CA . PRO A 1 95 ? 9.080 0.386 -0.267 1.00 84.06 95 PRO A CA 1
ATOM 752 C C . PRO A 1 95 ? 10.207 0.928 0.626 1.00 84.06 95 PRO A C 1
ATOM 754 O O . PRO A 1 95 ? 10.273 0.596 1.812 1.00 84.06 95 PRO A O 1
ATOM 757 N N . ASN A 1 96 ? 11.095 1.775 0.109 1.00 78.62 96 ASN A N 1
ATOM 758 C CA . ASN A 1 96 ? 12.201 2.324 0.879 1.00 78.62 96 ASN A CA 1
ATOM 759 C C . ASN A 1 96 ? 11.713 3.516 1.721 1.00 78.62 96 ASN A C 1
ATOM 761 O O . ASN A 1 96 ? 11.193 4.504 1.201 1.00 78.62 96 ASN A O 1
ATOM 765 N N . GLY A 1 97 ? 11.878 3.433 3.045 1.00 78.81 97 GLY A N 1
ATOM 766 C CA . GLY A 1 97 ? 11.510 4.492 3.994 1.00 78.81 97 GLY A CA 1
ATOM 767 C C . GLY A 1 97 ? 10.386 4.118 4.965 1.00 78.81 97 GLY A C 1
ATOM 768 O O . GLY A 1 97 ? 10.050 2.944 5.137 1.00 78.81 97 GLY A O 1
ATOM 769 N N . LYS A 1 98 ? 9.828 5.136 5.636 1.00 79.69 98 LYS A N 1
ATOM 770 C CA . LYS A 1 98 ? 8.876 4.976 6.754 1.00 79.69 98 LYS A CA 1
ATOM 771 C C . LYS A 1 98 ? 7.412 4.75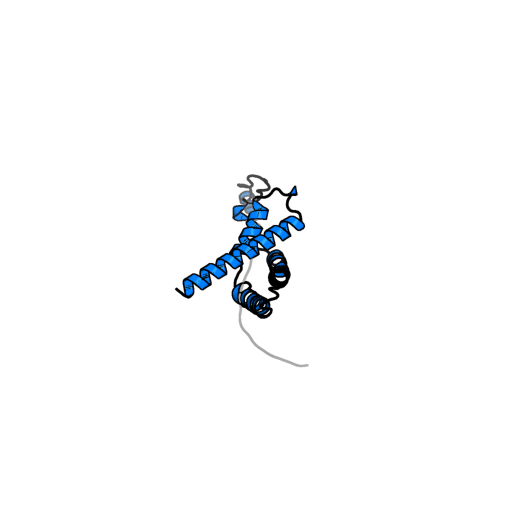8 6.327 1.00 79.69 98 LYS A C 1
ATOM 773 O O . LYS A 1 98 ? 6.630 4.284 7.134 1.00 79.69 98 LYS A O 1
ATOM 778 N N . LYS A 1 99 ? 7.051 5.069 5.072 1.00 87.00 99 LYS A N 1
ATOM 779 C CA . LYS A 1 99 ? 5.676 5.002 4.515 1.00 87.00 99 LYS A CA 1
ATOM 780 C C . LYS A 1 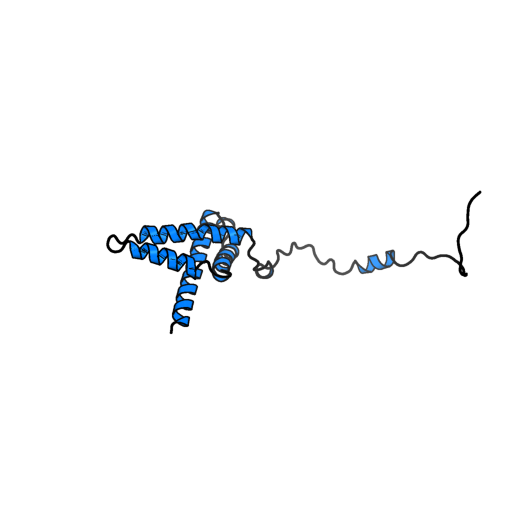99 ? 4.606 5.707 5.359 1.00 87.00 99 LYS A C 1
ATOM 782 O O . LYS A 1 99 ? 3.444 5.309 5.388 1.00 87.00 99 LYS A O 1
ATOM 787 N N . ASN A 1 100 ? 5.008 6.749 6.088 1.00 86.12 100 ASN A N 1
ATOM 788 C CA . ASN A 1 100 ? 4.122 7.439 7.022 1.00 86.12 100 ASN A CA 1
ATOM 789 C C . ASN A 1 100 ? 2.913 8.056 6.314 1.00 86.12 100 ASN A C 1
ATOM 791 O O . ASN A 1 100 ? 1.867 8.175 6.938 1.00 86.12 100 ASN A O 1
ATOM 795 N N . ARG A 1 101 ? 3.039 8.452 5.038 1.00 87.75 101 ARG A N 1
ATOM 796 C CA . ARG A 1 101 ? 1.940 9.091 4.302 1.00 87.75 101 ARG A CA 1
ATOM 797 C C . ARG A 1 101 ? 0.920 8.044 3.869 1.00 87.75 101 ARG A C 1
ATOM 799 O O . ARG A 1 101 ? -0.261 8.241 4.111 1.00 87.75 101 ARG A O 1
ATOM 806 N N . GLY A 1 102 ? 1.375 6.909 3.341 1.00 90.75 102 GLY A N 1
ATOM 807 C CA . GLY A 1 102 ? 0.509 5.781 2.994 1.00 90.75 102 GLY A CA 1
ATOM 808 C C . GLY A 1 102 ? -0.220 5.212 4.210 1.00 90.75 102 GLY A C 1
ATOM 809 O O . GLY A 1 102 ? -1.435 5.043 4.177 1.00 90.75 102 GLY A O 1
ATOM 810 N N . LEU A 1 103 ? 0.492 5.007 5.323 1.00 90.25 103 LEU A N 1
ATOM 811 C CA . LEU A 1 103 ? -0.118 4.527 6.566 1.00 90.25 103 LEU A CA 1
ATOM 812 C C . LEU A 1 103 ? -1.067 5.557 7.198 1.00 90.25 103 LEU A C 1
ATOM 814 O O . LEU A 1 103 ? -2.090 5.175 7.764 1.00 90.25 103 LEU A O 1
ATOM 818 N N . ALA A 1 104 ? -0.766 6.855 7.080 1.00 90.06 104 ALA A N 1
ATOM 819 C CA . ALA A 1 104 ? -1.675 7.910 7.517 1.00 90.06 104 ALA A CA 1
ATOM 820 C C . ALA A 1 104 ? -2.970 7.925 6.695 1.00 90.06 104 ALA A C 1
ATOM 822 O O . ALA A 1 104 ? -4.027 8.146 7.275 1.00 90.06 104 ALA A O 1
ATOM 823 N N . THR A 1 105 ? -2.921 7.635 5.389 1.00 90.88 105 THR A N 1
ATOM 824 C CA . THR A 1 105 ? -4.127 7.504 4.553 1.00 90.88 105 THR A CA 1
ATOM 825 C C . THR A 1 105 ? -5.031 6.374 5.052 1.00 90.88 105 THR A C 1
ATOM 827 O O . THR A 1 105 ? -6.235 6.569 5.208 1.00 90.88 105 THR A O 1
ATOM 830 N N . VAL A 1 106 ? -4.458 5.211 5.379 1.00 91.12 106 VAL A N 1
ATOM 831 C CA . VAL A 1 106 ? -5.216 4.070 5.928 1.00 91.12 106 VAL A CA 1
ATOM 832 C C . VAL A 1 106 ? -5.806 4.410 7.297 1.00 91.12 106 VAL A C 1
ATOM 834 O O . VAL A 1 106 ? -6.961 4.092 7.583 1.00 91.12 106 VAL A O 1
ATOM 837 N N . LEU A 1 107 ? -5.034 5.090 8.147 1.00 89.88 107 LEU A N 1
ATOM 838 C CA . LEU A 1 107 ? -5.512 5.537 9.452 1.00 89.88 107 LEU A CA 1
ATOM 839 C C . LEU A 1 107 ? -6.642 6.566 9.316 1.00 89.88 107 LEU A C 1
ATOM 841 O O . LEU A 1 107 ? -7.646 6.455 10.013 1.00 89.88 107 LEU A O 1
ATOM 845 N N . ALA A 1 108 ? -6.513 7.523 8.398 1.00 90.88 108 ALA A N 1
ATOM 846 C CA . ALA A 1 108 ? -7.542 8.517 8.121 1.00 90.88 108 ALA A CA 1
ATOM 847 C C . ALA A 1 108 ? -8.842 7.854 7.655 1.00 90.88 108 ALA A C 1
ATOM 849 O O . ALA A 1 108 ? -9.905 8.205 8.157 1.00 90.88 108 ALA A O 1
ATOM 850 N N . TYR A 1 109 ? -8.761 6.841 6.786 1.00 91.12 109 TYR A N 1
ATOM 851 C CA . TYR A 1 109 ? -9.929 6.054 6.389 1.00 91.12 109 TYR A CA 1
ATOM 852 C C . TYR A 1 109 ? -10.625 5.427 7.607 1.00 91.12 109 TYR A C 1
ATOM 854 O O . TYR A 1 109 ? -11.822 5.613 7.801 1.00 91.12 109 TYR A O 1
ATOM 862 N N . LYS A 1 110 ? -9.861 4.790 8.505 1.00 88.44 110 LYS A N 1
ATOM 863 C CA . LYS A 1 110 ? -10.395 4.192 9.743 1.00 88.44 110 LYS A CA 1
ATOM 864 C C . LYS A 1 110 ? -11.001 5.200 10.721 1.00 88.44 110 LYS A C 1
ATOM 866 O O . LYS A 1 110 ? -11.805 4.814 11.562 1.00 88.44 110 LYS A O 1
ATOM 871 N N . MET A 1 111 ? -10.579 6.462 10.658 1.00 87.81 111 MET A N 1
ATOM 872 C CA . MET A 1 111 ? -11.074 7.528 11.532 1.00 87.81 111 MET A CA 1
ATOM 873 C C . MET A 1 111 ? -12.309 8.239 10.975 1.00 87.81 111 MET A C 1
ATOM 875 O O . MET A 1 111 ? -13.110 8.739 11.762 1.00 87.81 111 MET A O 1
ATOM 879 N N . LEU A 1 112 ? -12.425 8.342 9.651 1.00 89.31 112 LEU A N 1
ATOM 880 C CA . LEU A 1 112 ? -13.488 9.092 8.979 1.00 89.31 112 LEU A CA 1
ATOM 881 C C . LEU A 1 112 ? -14.688 8.214 8.617 1.00 89.31 112 LEU A C 1
ATOM 883 O O . LEU A 1 112 ? -15.814 8.706 8.580 1.00 89.31 112 LEU A O 1
ATOM 887 N N . GLU A 1 113 ? -14.447 6.936 8.336 1.00 91.19 113 GLU A N 1
ATOM 888 C CA . GLU A 1 113 ? -15.476 6.015 7.873 1.00 91.19 113 GLU A CA 1
ATOM 889 C C . GLU A 1 113 ? -16.286 5.416 9.034 1.00 91.19 113 GLU A C 1
ATOM 891 O O . GLU A 1 113 ? -15.810 5.277 10.166 1.00 91.19 113 GLU A O 1
ATOM 896 N N . LYS A 1 114 ? -17.537 5.044 8.749 1.00 90.88 114 LYS A N 1
ATOM 897 C CA . LYS A 1 114 ? -18.408 4.377 9.722 1.00 90.88 114 LYS A CA 1
ATOM 898 C C . LYS A 1 114 ? -17.868 2.982 10.067 1.00 90.88 114 LYS A C 1
ATOM 900 O O . LYS A 1 114 ? 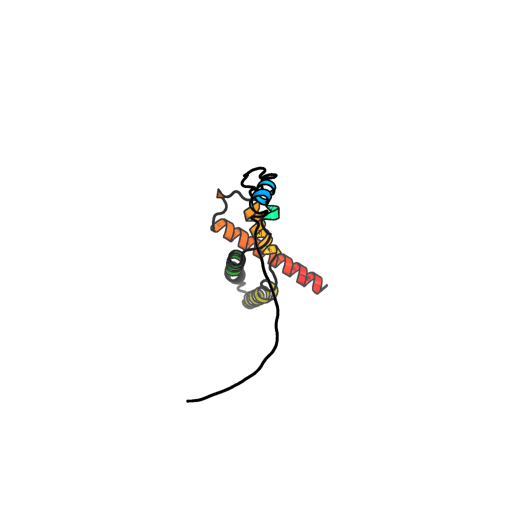-17.380 2.289 9.175 1.00 90.88 114 LYS A O 1
ATOM 905 N N . PRO A 1 115 ? -18.025 2.515 11.320 1.00 86.69 115 PRO A N 1
ATOM 906 C CA . PRO A 1 115 ? -17.534 1.201 11.738 1.00 86.69 115 PRO A CA 1
ATOM 907 C C . PRO A 1 115 ? -18.120 0.046 10.910 1.00 86.69 115 PRO A C 1
ATOM 909 O O . PRO A 1 115 ? -17.411 -0.920 10.649 1.00 86.69 115 PRO A O 1
ATOM 912 N N . ASP A 1 116 ? -19.359 0.179 10.429 1.00 89.06 116 ASP A N 1
ATOM 913 C CA . ASP A 1 116 ? -20.035 -0.827 9.594 1.00 89.06 116 ASP A CA 1
ATOM 914 C C . ASP A 1 116 ? -19.352 -1.032 8.229 1.00 89.06 116 ASP A C 1
ATOM 916 O O . ASP A 1 116 ? -19.422 -2.110 7.645 1.00 89.06 116 ASP A O 1
ATOM 920 N N . ASN A 1 117 ? -18.655 -0.004 7.734 1.00 89.00 117 ASN A N 1
ATOM 921 C CA . ASN A 1 117 ? -17.941 -0.014 6.457 1.00 89.00 117 ASN A CA 1
ATOM 922 C C . ASN A 1 117 ? -16.453 -0.380 6.616 1.00 89.00 117 ASN A C 1
ATOM 924 O O . ASN A 1 117 ? -15.728 -0.444 5.619 1.00 89.00 117 ASN A O 1
ATOM 928 N N . LEU A 1 118 ? -15.972 -0.643 7.839 1.00 89.25 118 LEU A N 1
ATOM 929 C CA . LEU A 1 118 ? -14.603 -1.105 8.110 1.00 89.25 118 LEU A CA 1
ATOM 930 C C . LEU A 1 118 ? -14.465 -2.618 7.881 1.00 89.25 118 LEU A C 1
ATOM 932 O O . LEU A 1 118 ? -13.939 -3.350 8.720 1.00 89.25 118 LEU A O 1
ATOM 936 N N . THR A 1 119 ? -14.944 -3.083 6.730 1.00 93.25 119 THR A N 1
ATOM 937 C CA . THR A 1 119 ? -14.783 -4.467 6.285 1.00 93.25 119 THR A CA 1
ATOM 938 C C . THR A 1 119 ? -13.333 -4.719 5.847 1.00 93.25 119 THR A C 1
ATOM 940 O O . THR A 1 119 ? -12.633 -3.776 5.449 1.00 93.25 119 THR A O 1
ATOM 943 N N . PRO A 1 120 ? -12.839 -5.968 5.910 1.00 90.06 120 PRO A N 1
ATOM 944 C CA . PRO A 1 120 ? -11.479 -6.288 5.478 1.00 90.06 120 PRO A CA 1
ATOM 945 C C . PRO A 1 120 ? -11.227 -5.926 4.006 1.00 90.06 120 PRO A C 1
ATOM 947 O O . PRO A 1 120 ? -10.132 -5.479 3.667 1.00 90.06 120 PRO A O 1
ATOM 950 N N . GLU A 1 121 ? -12.241 -6.020 3.144 1.00 91.94 121 GLU A N 1
ATOM 951 C CA . GLU A 1 121 ? -12.158 -5.629 1.732 1.00 91.94 121 GLU A CA 1
ATOM 952 C C . GLU A 1 121 ? -11.914 -4.124 1.587 1.00 91.94 121 GLU A C 1
ATOM 954 O O . GLU A 1 121 ? -11.028 -3.692 0.848 1.00 91.94 121 GLU A O 1
ATOM 959 N N . ASN A 1 122 ? -12.650 -3.309 2.342 1.00 92.69 122 ASN A N 1
ATOM 960 C CA . ASN A 1 122 ? -12.502 -1.860 2.303 1.00 92.69 122 ASN A CA 1
ATOM 961 C C . ASN A 1 122 ? -11.172 -1.400 2.913 1.00 92.69 122 ASN A C 1
ATOM 963 O O . ASN A 1 122 ? -10.547 -0.462 2.416 1.00 92.69 122 ASN A O 1
ATOM 967 N N . ILE A 1 123 ? -10.696 -2.083 3.957 1.00 91.50 123 ILE A N 1
ATOM 968 C CA . ILE A 1 123 ? -9.362 -1.844 4.524 1.00 91.50 123 ILE A CA 1
ATOM 969 C C . ILE A 1 123 ? -8.276 -2.199 3.500 1.00 91.50 123 ILE A C 1
ATOM 971 O O . ILE A 1 123 ? -7.305 -1.454 3.355 1.00 91.50 123 ILE A O 1
ATOM 975 N N . HIS A 1 124 ? -8.447 -3.285 2.743 1.00 91.88 124 HIS A N 1
ATOM 976 C CA . HIS A 1 124 ? -7.540 -3.639 1.656 1.00 91.88 124 HIS A CA 1
ATOM 977 C C . HIS A 1 124 ? -7.519 -2.568 0.552 1.00 91.88 124 HIS A C 1
ATOM 979 O O . HIS A 1 124 ? -6.441 -2.137 0.138 1.00 91.88 124 HIS A O 1
ATOM 985 N N . LEU A 1 125 ? -8.681 -2.049 0.143 1.00 92.50 125 LEU A N 1
ATOM 986 C CA . LEU A 1 125 ? -8.765 -0.924 -0.798 1.00 92.50 125 LEU A CA 1
ATOM 987 C C . LEU A 1 125 ? -8.078 0.337 -0.252 1.00 92.50 125 LEU A C 1
ATOM 989 O O . LEU A 1 125 ? -7.326 0.996 -0.975 1.00 92.50 125 LEU A O 1
ATOM 993 N N . ALA A 1 126 ? -8.258 0.646 1.033 1.00 93.56 126 ALA A N 1
ATOM 994 C CA . ALA A 1 126 ? -7.563 1.753 1.684 1.00 93.56 126 ALA A CA 1
ATOM 995 C C . ALA A 1 126 ? -6.035 1.553 1.686 1.00 93.56 126 ALA A C 1
ATOM 997 O O . ALA A 1 126 ? -5.291 2.510 1.456 1.00 93.56 126 ALA A O 1
ATOM 998 N N . ASN A 1 127 ? -5.553 0.319 1.880 1.00 93.62 127 ASN A N 1
ATOM 999 C CA . ASN A 1 127 ? -4.130 -0.014 1.770 1.00 93.62 127 ASN A CA 1
ATOM 1000 C C . ASN A 1 127 ? -3.603 0.222 0.346 1.00 93.62 127 ASN A C 1
ATOM 1002 O O . ASN A 1 127 ? -2.539 0.825 0.188 1.00 93.62 127 ASN A O 1
ATOM 1006 N N . ILE A 1 128 ? -4.348 -0.181 -0.690 1.00 94.00 128 ILE A N 1
ATOM 1007 C CA . ILE A 1 128 ? -3.991 0.095 -2.093 1.00 94.00 128 ILE A CA 1
ATOM 1008 C C . ILE A 1 128 ? -3.900 1.610 -2.334 1.00 94.00 128 ILE A C 1
ATOM 1010 O O . ILE A 1 128 ? -2.900 2.093 -2.866 1.00 94.00 128 ILE A O 1
ATOM 1014 N N . MET A 1 129 ? -4.884 2.384 -1.870 1.00 93.69 129 MET A N 1
ATOM 1015 C CA . MET A 1 129 ? -4.873 3.850 -1.978 1.00 93.69 129 MET A CA 1
ATOM 1016 C C . MET A 1 129 ? -3.689 4.494 -1.238 1.00 93.69 129 MET A C 1
ATOM 1018 O O . MET A 1 129 ? -3.077 5.454 -1.728 1.00 93.69 129 MET A O 1
ATOM 1022 N N . GLY A 1 130 ? -3.316 3.952 -0.077 1.00 93.69 130 GLY A N 1
ATOM 1023 C CA . GLY A 1 130 ? -2.115 4.365 0.646 1.00 93.69 130 GLY A CA 1
ATOM 1024 C C . GLY A 1 130 ? -0.835 4.116 -0.162 1.00 93.69 130 GLY A C 1
ATOM 1025 O O . GLY A 1 130 ? 0.040 4.983 -0.204 1.00 93.69 130 GLY A O 1
ATOM 1026 N N . TRP A 1 131 ? -0.741 2.992 -0.878 1.00 93.75 131 TRP A N 1
ATOM 1027 C CA . TRP A 1 131 ? 0.377 2.720 -1.789 1.00 93.75 131 TRP A CA 1
ATOM 1028 C C . TRP A 1 131 ? 0.405 3.647 -3.001 1.00 93.75 131 TRP A C 1
ATOM 1030 O O . TRP A 1 131 ? 1.484 4.127 -3.352 1.00 93.75 131 TRP A O 1
ATOM 1040 N N . CYS A 1 132 ? -0.747 3.975 -3.589 1.00 92.31 132 CYS A N 1
ATOM 1041 C CA . CYS A 1 132 ? -0.831 4.977 -4.658 1.00 92.31 132 CYS A CA 1
ATOM 1042 C C . CYS A 1 132 ? -0.275 6.334 -4.193 1.00 92.31 132 CYS A C 1
ATOM 1044 O O . CYS A 1 132 ? 0.499 6.976 -4.904 1.00 92.31 132 CYS A O 1
ATOM 1046 N N . THR A 1 133 ? -0.599 6.736 -2.961 1.00 92.12 133 THR A N 1
ATOM 1047 C CA . THR A 1 133 ? -0.098 7.982 -2.356 1.00 92.12 133 THR A CA 1
ATOM 1048 C C . THR A 1 133 ? 1.427 7.967 -2.202 1.00 92.12 133 THR A C 1
ATOM 1050 O O . THR A 1 133 ? 2.101 8.953 -2.515 1.00 92.12 133 THR A O 1
ATOM 1053 N N . GLU A 1 134 ? 1.995 6.849 -1.744 1.00 91.50 134 GLU A N 1
ATOM 1054 C CA . GLU A 1 134 ? 3.450 6.691 -1.640 1.00 91.50 134 GLU A CA 1
ATOM 1055 C C . GLU A 1 134 ? 4.125 6.710 -3.019 1.00 91.50 134 GLU A C 1
ATOM 1057 O O . GLU A 1 134 ? 5.146 7.376 -3.177 1.00 91.50 134 GLU A O 1
ATOM 1062 N N . MET A 1 135 ? 3.547 6.070 -4.042 1.00 90.00 135 MET A N 1
ATOM 1063 C CA . MET A 1 135 ? 4.101 6.097 -5.404 1.00 90.00 135 MET A CA 1
ATOM 1064 C C . MET A 1 135 ? 4.172 7.516 -5.978 1.00 90.00 135 MET A C 1
ATOM 1066 O O . MET A 1 135 ? 5.224 7.914 -6.482 1.00 90.00 135 MET A O 1
ATOM 1070 N N . VAL A 1 136 ? 3.101 8.307 -5.844 1.00 90.12 136 VAL A N 1
ATOM 1071 C CA . VAL A 1 136 ? 3.083 9.711 -6.295 1.00 90.12 136 VAL A CA 1
ATOM 1072 C C . VAL A 1 136 ? 4.125 10.539 -5.544 1.00 90.12 136 VAL A C 1
ATOM 1074 O O . VAL A 1 136 ? 4.862 11.314 -6.150 1.00 90.12 136 VAL A O 1
ATOM 1077 N N . ASN A 1 137 ? 4.252 10.338 -4.230 1.00 88.31 137 ASN A N 1
ATOM 1078 C CA . ASN A 1 137 ? 5.282 11.005 -3.438 1.00 88.31 137 ASN A CA 1
ATOM 1079 C C . ASN A 1 137 ? 6.698 10.688 -3.948 1.00 88.31 137 ASN A C 1
ATOM 1081 O O . ASN A 1 137 ? 7.515 11.596 -4.116 1.00 88.31 137 ASN A O 1
ATOM 1085 N N . LYS A 1 138 ? 6.996 9.415 -4.232 1.00 88.81 138 LYS A N 1
ATOM 1086 C CA . LYS A 1 138 ? 8.303 9.027 -4.778 1.00 88.81 138 LYS A CA 1
ATOM 1087 C C . LYS A 1 138 ? 8.556 9.633 -6.146 1.00 88.81 138 LYS A C 1
ATOM 1089 O O . LYS A 1 138 ? 9.657 10.119 -6.371 1.00 88.81 138 LYS A O 1
ATOM 1094 N N . PHE A 1 139 ? 7.550 9.658 -7.014 1.00 87.44 139 PHE A N 1
ATOM 1095 C CA . PHE A 1 139 ? 7.655 10.303 -8.318 1.00 87.44 139 PHE A CA 1
ATOM 1096 C C . PHE A 1 139 ? 8.034 11.786 -8.192 1.00 87.44 139 PHE A C 1
ATOM 1098 O O . PHE A 1 139 ? 9.016 12.213 -8.795 1.00 87.44 139 PHE A O 1
ATOM 1105 N N . VAL A 1 140 ? 7.326 12.542 -7.344 1.00 87.19 140 VAL A N 1
ATOM 1106 C CA . VAL A 1 140 ? 7.632 13.961 -7.092 1.00 87.19 140 VAL A CA 1
ATOM 1107 C C . VAL A 1 140 ? 9.023 14.121 -6.485 1.00 87.19 140 VAL A C 1
ATOM 1109 O O . VAL A 1 140 ? 9.796 14.944 -6.954 1.00 87.19 140 VAL A O 1
ATOM 1112 N N . THR A 1 141 ? 9.377 13.301 -5.492 1.00 86.75 141 THR A N 1
ATOM 1113 C CA . THR A 1 141 ? 10.696 13.365 -4.842 1.00 86.75 141 THR A CA 1
ATOM 1114 C C . THR A 1 141 ? 11.824 13.139 -5.847 1.00 86.75 141 THR A C 1
ATOM 1116 O O . THR A 1 141 ? 12.781 13.900 -5.867 1.00 86.75 141 THR A O 1
ATOM 1119 N N . ILE A 1 142 ? 11.714 12.115 -6.697 1.00 86.00 142 ILE A N 1
ATOM 1120 C CA . ILE A 1 142 ? 12.718 11.819 -7.726 1.00 86.00 142 ILE A CA 1
ATOM 1121 C C . ILE A 1 142 ? 12.804 12.972 -8.729 1.00 86.00 142 ILE A C 1
ATOM 1123 O O . ILE A 1 142 ? 13.902 13.402 -9.061 1.00 86.00 142 ILE A O 1
ATOM 1127 N N . ASN A 1 143 ? 11.663 13.497 -9.181 1.00 84.69 143 ASN A N 1
ATOM 1128 C CA . ASN A 1 143 ? 11.631 14.602 -10.134 1.00 84.69 143 ASN A CA 1
ATOM 1129 C C . ASN A 1 143 ? 12.265 15.882 -9.558 1.00 84.69 143 ASN A C 1
ATOM 1131 O O . ASN A 1 143 ? 13.101 16.488 -10.215 1.00 84.69 143 ASN A O 1
ATOM 1135 N N . THR A 1 144 ? 11.945 16.241 -8.313 1.00 86.31 144 THR A N 1
ATOM 1136 C CA . THR A 1 144 ? 12.533 17.401 -7.621 1.00 86.31 144 THR A CA 1
ATOM 1137 C C . THR A 1 144 ? 14.020 17.227 -7.301 1.00 86.31 144 THR A C 1
ATOM 1139 O O . THR A 1 144 ? 14.712 18.221 -7.154 1.00 86.31 144 THR A O 1
ATOM 1142 N N . LEU A 1 145 ? 14.528 15.998 -7.169 1.00 81.06 145 LEU A N 1
ATOM 1143 C CA . LEU A 1 145 ? 15.958 15.755 -6.929 1.00 81.06 145 LEU A CA 1
ATOM 1144 C C . LEU A 1 145 ? 16.817 15.830 -8.201 1.00 81.06 145 LEU A C 1
ATOM 1146 O O . LEU A 1 145 ? 18.033 15.962 -8.092 1.00 81.06 145 LEU A O 1
ATOM 1150 N N . ILE A 1 146 ? 16.212 15.660 -9.379 1.00 78.19 146 ILE A N 1
ATOM 1151 C CA . ILE A 1 146 ? 16.918 15.615 -10.670 1.00 78.19 146 ILE A CA 1
ATOM 1152 C C . ILE A 1 146 ? 16.927 16.988 -11.365 1.00 78.19 146 ILE A C 1
ATOM 1154 O O . ILE A 1 146 ? 17.835 17.249 -12.153 1.00 78.19 146 ILE A O 1
ATOM 1158 N N . CYS A 1 147 ? 15.941 17.844 -11.084 1.00 57.84 147 CYS A N 1
ATOM 1159 C CA . CYS A 1 147 ? 15.877 19.234 -11.547 1.00 57.84 147 CYS A CA 1
ATOM 1160 C C . CYS A 1 147 ? 16.615 20.183 -10.596 1.00 57.84 147 CYS A C 1
ATOM 1162 O O . CYS A 1 147 ? 17.209 21.157 -11.107 1.00 57.84 147 CYS A O 1
#

Radius of gyration: 32.9 Å; chains: 1; bounding box: 60×48×101 Å

pLDDT: mean 72.24, std 21.02, range [25.81, 94.0]

Secondary structure (DSSP, 8-state):
---------------------SHHHHHHTTSS-----------GGGS-S---HHHHHHHHHHHHHHHHHHHHHT--TT-HHHHHHHHHHHHHHSSSS--HHHHHHHHHHHHHS-GGG--HHHHHHHHHHHHHHHHHHHHHHHHHHH-

Sequence (147 aa):
MAPRLDQSANKSPQNDEIGLPKKLLKLQKYHRFLSTLTPQQMPLAARGLAVSKDQSREFMACFPDIVRDLTKTGKHIDVPEASKWLAKLLQYNVPNGKKNRGLATVLAYKMLEKPDNLTPENIHLANIMGWCTEMVNKFVTINTLIC

Foldseek 3Di:
DDDDDDDDDDDDDDDDDDDDDDPVVVVVVVPPPPPDDDPPPDPLVPPDLDQDPVLVVLLVVCLVVVLVVQLVVPPPVVCNVVSVVSSVVCVPQQVPDDLSQLSVQLSVCVVPDDPVQPDPVVSSVSSVVSSVVSVVVSVVVVVVVVD